Protein 8KC1 (pdb70)

Nearest PDB structures (foldseek):
  8kc1-assembly1_A-2  TM=1.012E+00  e=3.676E-17  synthetic construct
  7odr-assembly1_b  TM=6.666E-01  e=2.358E-02  Homo sapiens
  9g6k-assembly1_UE  TM=4.951E-01  e=1.933E-02  Toxoplasma gondii
  5xtb-assembly1_F  TM=4.628E-01  e=1.216E-02  Homo sapiens
  5gup-assembly1_P  TM=4.152E-01  e=8.294E-02  Sus scrofa

Solvent-accessible surface area: 5021 Å² total; per-residue (Å²): 102,37,23,49,2,27,1,36,1,47,51,83,28,64,117,85,0,59,98,21,2,76,81,11,63,140,147,93,36,87,34,18,96,12,140,38,55,55,45,103,201,23,69,64,111,45,0,29,0,48,0,99,7,145,120,52,64,85,21,89,15,98,22,176,53,2,93,77,1,2,57,51,0,40,63,37,7,93,163,76,76,126,158

Sequence (83 aa):
GKVVLDAVTHPSKIEEAEKLLEEYRERLGGGLEGRVIADPKADPNTGNVHLKTEDGFEVDSTGKDIKTSLDAALAALEWLEHH

Radius of gyration: 12.1 Å; Cα contacts (8 Å, |Δi|>4): 154; chains: 1; bounding box: 33×25×25 Å

B-factor: mean 47.97, std 12.87, range [27.2, 97.92]

Structure (mmCIF, N/CA/C/O backbone):
data_8KC1
#
_entry.id   8KC1
#
_cell.length_a   44.341
_cell.length_b   45.072
_cell.length_c   45.599
_cell.angle_alpha   90.00
_cell.angle_beta   90.00
_cell.angle_gamma   90.00
#
_symmetry.space_group_name_H-M   'P 2 2 21'
#
loop_
_entity.id
_entity.type
_entity.pdbx_description
1 polymer 'De novo design protein -NX5'
2 water water
#
loop_
_atom_site.group_PDB
_atom_site.id
_atom_site.type_symbol
_atom_site.label_atom_id
_atom_site.label_alt_id
_atom_site.label_comp_id
_atom_site.label_asym_id
_atom_site.label_entity_id
_atom_site.label_seq_id
_atom_site.pdbx_PDB_ins_code
_atom_site.Cartn_x
_atom_site.Cartn_y
_atom_site.Cartn_z
_atom_site.occupancy
_atom_site.B_iso_or_equiv
_atom_site.auth_seq_id
_atom_site.auth_comp_id
_atom_site.auth_asym_id
_atom_site.auth_atom_id
_atom_site.pdbx_PDB_model_num
ATOM 1 N N . GLY A 1 1 ? 26.317 16.589 -5.903 1.00 84.48 0 GLY A N 1
ATOM 2 C CA . GLY A 1 1 ? 26.716 15.204 -6.065 1.00 67.89 0 GLY A CA 1
ATOM 3 C C . GLY A 1 1 ? 25.547 14.248 -5.897 1.00 66.99 0 GLY A C 1
ATOM 4 O O . GLY A 1 1 ? 24.426 14.659 -5.598 1.00 65.90 0 GLY A O 1
ATOM 5 N N . LYS A 1 2 ? 25.810 12.958 -6.079 1.00 67.78 1 LYS A N 1
ATOM 6 C CA . LYS A 1 2 ? 24.789 11.942 -5.866 1.00 61.13 1 LYS A CA 1
ATOM 7 C C . LYS A 1 2 ? 24.589 11.716 -4.368 1.00 58.69 1 LYS A C 1
ATOM 8 O O . LYS A 1 2 ? 25.558 11.542 -3.618 1.00 57.78 1 LYS A O 1
ATOM 10 N N . VAL A 1 3 ? 23.332 11.734 -3.940 1.00 49.02 2 VAL A N 1
ATOM 11 C CA . VAL A 1 3 ? 22.950 11.345 -2.594 1.00 47.25 2 VAL A CA 1
ATOM 12 C C . VAL A 1 3 ? 21.895 10.260 -2.719 1.00 47.59 2 VAL A C 1
ATOM 13 O O . VAL A 1 3 ? 20.880 10.461 -3.401 1.00 52.97 2 VAL A O 1
ATOM 17 N N . VAL A 1 4 ? 22.137 9.113 -2.091 1.00 44.86 3 VAL A N 1
ATOM 18 C CA . VAL A 1 4 ? 21.189 8.005 -2.122 1.00 43.10 3 VAL A CA 1
ATOM 19 C C . VAL A 1 4 ? 20.410 8.121 -0.846 1.00 47.72 3 VAL A C 1
ATOM 20 O O . VAL A 1 4 ? 21.002 8.045 0.236 1.00 42.18 3 VAL A O 1
ATOM 24 N N . LEU A 1 5 ? 19.098 8.298 -0.977 1.00 38.67 4 LEU A N 1
ATOM 25 C CA . LEU A 1 5 ? 18.233 8.498 0.197 1.00 36.68 4 LEU A CA 1
ATOM 26 C C . LEU A 1 5 ? 17.228 7.353 0.317 1.00 45.37 4 LEU A C 1
ATOM 27 O O . LEU A 1 5 ? 16.723 6.915 -0.715 1.00 45.07 4 LEU A O 1
ATOM 32 N N . ASP A 1 6 ? 17.009 6.853 1.531 1.00 40.63 5 ASP A N 1
ATOM 33 C CA . ASP A 1 6 ? 16.006 5.830 1.792 1.00 33.69 5 ASP A CA 1
ATOM 34 C C . ASP A 1 6 ? 15.045 6.397 2.813 1.00 42.37 5 ASP A C 1
ATOM 35 O O . ASP A 1 6 ? 15.466 6.793 3.909 1.00 35.30 5 ASP A O 1
ATOM 40 N N . ALA A 1 7 ? 13.770 6.426 2.478 1.00 36.03 6 ALA A N 1
ATOM 41 C CA . ALA A 1 7 ? 12.751 6.701 3.479 1.00 36.93 6 ALA A CA 1
ATOM 42 C C . ALA A 1 7 ? 12.146 5.368 3.901 1.00 37.64 6 ALA A C 1
ATOM 43 O O . ALA A 1 7 ? 11.503 4.695 3.096 1.00 34.86 6 ALA A O 1
ATOM 45 N N . VAL A 1 8 ? 12.349 4.988 5.154 1.00 30.15 7 VAL A N 1
ATOM 46 C CA . VAL A 1 8 ? 11.880 3.718 5.683 1.00 31.28 7 VAL A CA 1
ATOM 47 C C . VAL A 1 8 ? 10.595 3.971 6.473 1.00 31.59 7 VAL A C 1
ATOM 48 O O . VAL A 1 8 ? 10.629 4.622 7.516 1.00 28.34 7 VAL A O 1
ATOM 52 N N . THR A 1 9 ? 9.478 3.410 6.046 1.00 33.36 8 THR A N 1
ATOM 53 C CA . THR A 1 9 ? 8.202 3.864 6.560 1.00 27.21 8 THR A CA 1
ATOM 54 C C . THR A 1 9 ? 7.305 2.651 6.763 1.00 33.04 8 THR A C 1
ATOM 55 O O . THR A 1 9 ? 7.397 1.649 6.041 1.00 32.55 8 THR A O 1
ATOM 59 N N . HIS A 1 10 ? 6.431 2.744 7.754 1.00 34.30 9 HIS A N 1
ATOM 60 C CA . HIS A 1 10 ? 5.323 1.801 7.809 1.00 31.55 9 HIS A CA 1
ATOM 61 C C . HIS A 1 10 ? 4.534 1.811 6.482 1.00 27.93 9 HIS A C 1
ATOM 62 O O . HIS A 1 10 ? 4.430 2.841 5.805 1.00 30.40 9 HIS A O 1
ATOM 69 N N . PRO A 1 11 ? 3.993 0.664 6.042 1.00 28.66 10 PRO A N 1
ATOM 70 C CA . PRO A 1 11 ? 3.332 0.649 4.720 1.00 29.55 10 PRO A CA 1
ATOM 71 C C . PRO A 1 11 ? 2.132 1.564 4.631 1.00 40.75 10 PRO A C 1
ATOM 72 O O . PRO A 1 11 ? 1.789 1.976 3.516 1.00 39.36 10 PRO A O 1
ATOM 76 N N . SER A 1 12 ? 1.526 1.965 5.763 1.00 36.28 11 SER A N 1
ATOM 77 C CA . SER A 1 12 ? 0.434 2.938 5.709 1.00 36.57 11 SER A CA 1
ATOM 78 C C . SER A 1 12 ? 0.878 4.313 5.230 1.00 38.76 11 SER A C 1
ATOM 79 O O . SER A 1 12 ? 0.049 5.097 4.775 1.00 38.02 11 SER A O 1
ATOM 82 N N . LYS A 1 13 ? 2.164 4.644 5.304 1.00 33.77 12 LYS A N 1
ATOM 83 C CA . LYS A 1 13 ? 2.597 5.995 5.024 1.00 35.25 12 LYS A CA 1
ATOM 84 C C . LYS A 1 13 ? 3.446 6.043 3.758 1.00 35.96 12 LYS A C 1
ATOM 85 O O . LYS A 1 13 ? 4.131 7.035 3.534 1.00 39.97 12 LYS A O 1
ATOM 91 N N . ILE A 1 14 ? 3.347 5.022 2.915 1.00 36.45 13 ILE A N 1
ATOM 92 C CA . ILE A 1 14 ? 4.112 4.969 1.638 1.00 38.60 13 ILE A CA 1
ATOM 93 C C . ILE A 1 14 ? 3.731 6.161 0.757 1.00 42.19 13 ILE A C 1
ATOM 94 O O . ILE A 1 14 ? 4.632 6.776 0.183 1.00 37.99 13 ILE A O 1
ATOM 99 N N . GLU A 1 15 ? 2.434 6.453 0.656 1.00 39.39 14 GLU A N 1
ATOM 100 C CA . GLU A 1 15 ? 2.015 7.593 -0.167 1.00 43.88 14 GLU A CA 1
ATOM 101 C C . GLU A 1 15 ? 2.642 8.882 0.318 1.00 43.02 14 GLU A C 1
ATOM 102 O O . GLU A 1 15 ? 3.198 9.648 -0.475 1.00 45.87 14 GLU A O 1
ATOM 108 N N . GLU A 1 16 ? 2.463 9.182 1.604 1.00 41.08 15 GLU A N 1
ATOM 109 C CA . GLU A 1 16 ? 3.127 10.310 2.238 1.00 40.69 15 GLU A CA 1
ATOM 110 C C . GLU A 1 16 ? 4.596 10.362 1.863 1.00 38.56 15 GLU A C 1
ATOM 111 O O . GLU A 1 16 ? 5.081 11.389 1.403 1.00 43.38 15 GLU A O 1
ATOM 117 N N . ALA A 1 17 ? 5.321 9.254 2.037 1.00 44.47 16 ALA A N 1
ATOM 118 C CA . ALA A 1 17 ? 6.764 9.294 1.792 1.00 34.14 16 ALA A CA 1
ATOM 119 C C . ALA A 1 17 ? 7.075 9.550 0.321 1.00 37.06 16 ALA A C 1
ATOM 120 O O . ALA A 1 17 ? 7.958 10.341 0.007 1.00 37.20 16 ALA A O 1
ATOM 122 N N . GLU A 1 18 ? 6.309 8.964 -0.605 1.00 40.28 17 GLU A N 1
ATOM 123 C CA . GLU A 1 18 ? 6.562 9.193 -2.024 1.00 35.13 17 GLU A CA 1
ATOM 124 C C . GLU A 1 18 ? 6.328 10.656 -2.414 1.00 38.36 17 GLU A C 1
ATOM 125 O O . GLU A 1 18 ? 7.104 11.234 -3.192 1.00 44.21 17 GLU A O 1
ATOM 131 N N . LYS A 1 19 ? 5.284 11.274 -1.877 1.00 45.29 18 LYS A N 1
ATOM 132 C CA . LYS A 1 19 ? 4.935 12.670 -2.250 1.00 48.13 18 LYS A CA 1
ATOM 133 C C . LYS A 1 19 ? 6.005 13.593 -1.679 1.00 48.72 18 LYS A C 1
ATOM 134 O O . LYS A 1 19 ? 6.352 14.579 -2.329 1.00 46.25 18 LYS A O 1
ATOM 140 N N . LEU A 1 20 ? 6.494 13.268 -0.492 1.00 47.40 19 LEU A N 1
ATOM 141 C CA . LEU A 1 20 ? 7.602 14.039 0.076 1.00 46.63 19 LEU A CA 1
ATOM 142 C C . LEU A 1 20 ? 8.877 13.888 -0.751 1.00 43.54 19 LEU A C 1
ATOM 143 O O . LEU A 1 20 ? 9.537 14.889 -1.071 1.00 50.47 19 LEU A O 1
ATOM 148 N N . LEU A 1 21 ? 9.255 12.650 -1.090 1.00 46.56 20 LEU A N 1
ATOM 149 C CA . LEU A 1 21 ? 10.406 12.444 -1.968 1.00 40.43 20 LEU A CA 1
ATOM 150 C C . LEU A 1 21 ? 10.253 13.204 -3.278 1.00 52.83 20 LEU A C 1
ATOM 151 O O . LEU A 1 21 ? 11.246 13.649 -3.856 1.00 54.04 20 LEU A O 1
ATOM 156 N N . GLU A 1 22 ? 9.015 13.339 -3.783 1.00 51.82 21 GLU A N 1
ATOM 157 C CA . GLU A 1 22 ? 8.786 14.075 -5.021 1.00 48.44 21 GLU A CA 1
ATOM 158 C C . GLU A 1 22 ? 9.121 15.556 -4.879 1.00 52.80 21 GLU A C 1
ATOM 159 O O . GLU A 1 22 ? 9.739 16.152 -5.772 1.00 56.46 21 GLU A O 1
ATOM 165 N N . GLU A 1 23 ? 8.660 16.194 -3.800 1.00 49.93 22 GLU A N 1
ATOM 166 C CA . GLU A 1 23 ? 9.035 17.588 -3.574 1.00 59.50 22 GLU A CA 1
ATOM 167 C C . GLU A 1 23 ? 10.539 17.755 -3.423 1.00 54.78 22 GLU A C 1
ATOM 168 O O . GLU A 1 23 ? 11.104 18.718 -3.951 1.00 64.31 22 GLU A O 1
ATOM 174 N N . TYR A 1 24 ? 11.212 16.850 -2.711 1.00 50.15 23 TYR A N 1
ATOM 175 C CA . TYR A 1 24 ? 12.651 17.047 -2.577 1.00 51.65 23 TYR A CA 1
ATOM 176 C C . TYR A 1 24 ? 13.377 16.707 -3.865 1.00 53.08 23 TYR A C 1
ATOM 177 O O . TYR A 1 24 ? 14.413 17.299 -4.153 1.00 58.39 23 TYR A O 1
ATOM 186 N N . ARG A 1 25 ? 12.848 15.796 -4.675 1.00 49.36 24 ARG A N 1
ATOM 187 C CA . ARG A 1 25 ? 13.487 15.558 -5.978 1.00 53.20 24 ARG A CA 1
ATOM 188 C C . ARG A 1 25 ? 13.472 16.812 -6.845 1.00 63.23 24 ARG A C 1
ATOM 189 O O . ARG A 1 25 ? 14.471 17.149 -7.502 1.00 64.96 24 ARG A O 1
ATOM 197 N N . GLU A 1 26 ? 12.336 17.512 -6.901 1.00 61.90 25 GLU A N 1
ATOM 198 C CA . GLU A 1 26 ? 12.260 18.632 -7.836 1.00 63.32 25 GLU A CA 1
ATOM 199 C C . GLU A 1 26 ? 12.897 19.890 -7.287 1.00 64.31 25 GLU A C 1
ATOM 200 O O . GLU A 1 26 ? 13.158 20.810 -8.064 1.00 68.32 25 GLU A O 1
ATOM 206 N N . ARG A 1 27 ? 13.087 19.970 -5.965 1.00 63.49 26 ARG A N 1
ATOM 207 C CA . ARG A 1 27 ? 13.908 21.028 -5.384 1.00 66.40 26 ARG A CA 1
ATOM 208 C C . ARG A 1 27 ? 15.403 20.716 -5.510 1.00 63.95 26 ARG A C 1
ATOM 209 O O . ARG A 1 27 ? 16.175 21.564 -5.971 1.00 67.71 26 ARG A O 1
ATOM 217 N N . LEU A 1 28 ? 15.833 19.511 -5.120 1.00 60.88 27 LEU A N 1
ATOM 218 C CA . LEU A 1 28 ? 17.254 19.180 -5.082 1.00 65.04 27 LEU A CA 1
ATOM 219 C C . LEU A 1 28 ? 17.808 18.663 -6.414 1.00 66.14 27 LEU A C 1
ATOM 220 O O . LEU A 1 28 ? 19.012 18.382 -6.496 1.00 71.62 27 LEU A O 1
ATOM 225 N N . GLY A 1 29 ? 16.969 18.493 -7.443 1.00 67.59 28 GLY A N 1
ATOM 226 C CA . GLY A 1 29 ? 17.441 18.090 -8.762 1.00 70.89 28 GLY A CA 1
ATOM 227 C C . GLY A 1 29 ? 17.680 16.598 -8.900 1.00 74.18 28 GLY A C 1
ATOM 228 O O . GLY A 1 29 ? 17.290 15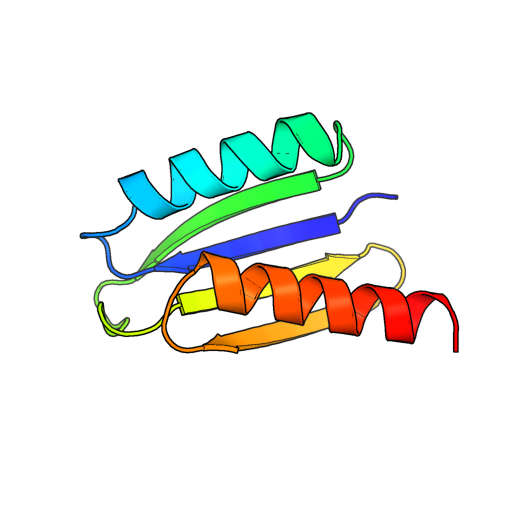.779 -8.061 1.00 75.89 28 GLY A O 1
ATOM 229 N N . GLY A 1 30 ? 18.360 16.246 -9.994 1.00 71.96 29 GLY A N 1
ATOM 230 C CA . GLY A 1 30 ? 18.558 14.859 -10.371 1.00 72.69 29 GLY A CA 1
ATOM 231 C C . GLY A 1 30 ? 19.651 14.115 -9.632 1.00 74.84 29 GLY A C 1
ATOM 232 O O . GLY A 1 30 ? 19.826 12.916 -9.875 1.00 73.63 29 GLY A O 1
ATOM 233 N N . GLY A 1 31 ? 20.398 14.784 -8.750 1.00 70.90 30 GLY A N 1
ATOM 234 C CA . GLY A 1 31 ? 21.372 14.070 -7.940 1.00 67.91 30 GLY A CA 1
ATOM 235 C C . GLY A 1 31 ? 20.733 13.204 -6.874 1.00 69.00 30 GLY A C 1
ATOM 236 O O . GLY A 1 31 ? 21.280 12.156 -6.507 1.00 65.77 30 GLY A O 1
ATOM 237 N N . LEU A 1 32 ? 19.564 13.619 -6.383 1.00 65.39 31 LEU A N 1
ATOM 238 C CA . LEU A 1 32 ? 18.846 12.928 -5.321 1.00 53.44 31 LEU A CA 1
ATOM 239 C C . LEU A 1 32 ? 18.225 11.642 -5.835 1.00 57.93 31 LEU A C 1
ATOM 240 O O . LEU A 1 32 ? 17.311 11.654 -6.682 1.00 54.97 31 LEU A O 1
ATOM 245 N N . GLU A 1 33 ? 18.684 10.524 -5.316 1.00 51.39 32 GLU A N 1
ATOM 246 C CA . GLU A 1 33 ? 18.085 9.257 -5.704 1.00 47.77 32 GLU A CA 1
ATOM 247 C C . GLU A 1 33 ? 17.451 8.685 -4.439 1.00 48.86 32 GLU A C 1
ATOM 248 O O . GLU A 1 33 ? 18.131 8.186 -3.533 1.00 48.56 32 GLU A O 1
ATOM 254 N N . GLY A 1 34 ? 16.138 8.852 -4.339 1.00 45.65 33 GLY A N 1
ATOM 255 C CA . GLY A 1 34 ? 15.408 8.492 -3.147 1.00 40.93 33 GLY A CA 1
ATOM 256 C C . GLY A 1 34 ? 14.524 7.296 -3.429 1.00 40.25 33 GLY A C 1
ATOM 257 O O . GLY A 1 34 ? 14.032 7.125 -4.545 1.00 41.76 33 GLY A O 1
ATOM 258 N N . ARG A 1 35 ? 14.356 6.449 -2.426 1.00 41.28 34 ARG A N 1
ATOM 259 C CA . ARG A 1 35 ? 13.386 5.371 -2.541 1.00 40.60 34 ARG A CA 1
ATOM 260 C C . ARG A 1 35 ? 12.676 5.151 -1.208 1.00 35.96 34 ARG A C 1
ATOM 261 O O . ARG A 1 35 ? 13.195 5.461 -0.128 1.00 35.28 34 ARG A O 1
ATOM 269 N N . VAL A 1 36 ? 11.466 4.615 -1.315 1.00 34.35 35 VAL A N 1
ATOM 270 C CA . VAL A 1 36 ? 10.626 4.297 -0.172 1.00 33.59 35 VAL A CA 1
ATOM 271 C C . VAL A 1 36 ? 10.785 2.820 0.165 1.00 32.41 35 VAL A C 1
ATOM 272 O O . VAL A 1 36 ? 10.623 1.947 -0.708 1.00 32.05 35 VAL A O 1
ATOM 276 N N . ILE A 1 37 ? 11.153 2.540 1.410 1.00 28.87 36 ILE A N 1
ATOM 277 C CA . ILE A 1 37 ? 11.189 1.182 1.934 1.00 28.98 36 ILE A CA 1
ATOM 278 C C . ILE A 1 37 ? 9.937 0.952 2.782 1.00 29.07 36 ILE A C 1
ATOM 279 O O . ILE A 1 37 ? 9.715 1.645 3.788 1.00 31.14 36 ILE A O 1
ATOM 284 N N . ALA A 1 38 ? 9.150 -0.073 2.422 1.00 29.77 37 ALA A N 1
ATOM 285 C CA . ALA A 1 38 ? 7.926 -0.440 3.136 1.00 29.63 37 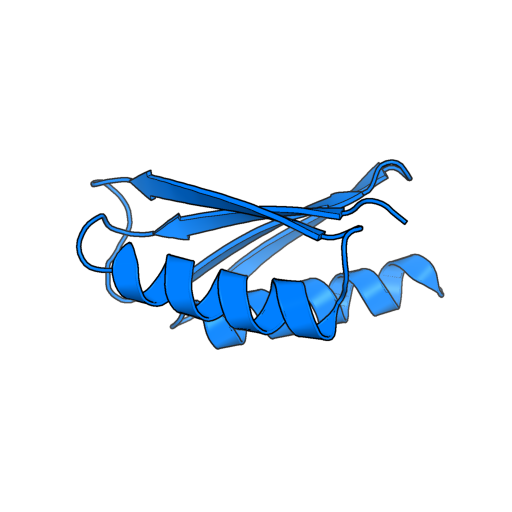ALA A CA 1
ATOM 286 C C . ALA A 1 38 ? 8.222 -1.518 4.186 1.00 30.00 37 ALA A C 1
ATOM 287 O O . ALA A 1 38 ? 8.522 -2.676 3.850 1.00 35.35 37 ALA A O 1
ATOM 289 N N . ASP A 1 39 ? 8.180 -1.122 5.460 1.00 35.52 38 ASP A N 1
ATOM 290 C CA . ASP A 1 39 ? 8.632 -1.937 6.590 1.00 31.37 38 ASP A CA 1
ATOM 291 C C . ASP A 1 39 ? 7.489 -2.138 7.554 1.00 36.07 38 ASP A C 1
ATOM 292 O O . ASP A 1 39 ? 7.192 -1.232 8.348 1.00 33.99 38 ASP A O 1
ATOM 297 N N . PRO A 1 40 ? 6.818 -3.291 7.548 1.00 31.61 39 PRO A N 1
ATOM 298 C CA . PRO A 1 40 ? 5.692 -3.474 8.471 1.00 38.42 39 PRO A CA 1
ATOM 299 C C . PRO A 1 40 ? 6.100 -3.473 9.937 1.00 41.49 39 PRO A C 1
ATOM 300 O O . PRO A 1 40 ? 5.228 -3.277 10.800 1.00 45.27 39 PRO A O 1
ATOM 304 N N . LYS A 1 41 ? 7.372 -3.683 10.254 1.00 36.66 40 LYS A N 1
ATOM 305 C CA . LYS A 1 41 ? 7.819 -3.556 11.636 1.00 43.22 40 LYS A CA 1
ATOM 306 C C . LYS A 1 41 ? 8.026 -2.106 12.053 1.00 44.40 40 LYS A C 1
ATOM 307 O O . LYS A 1 4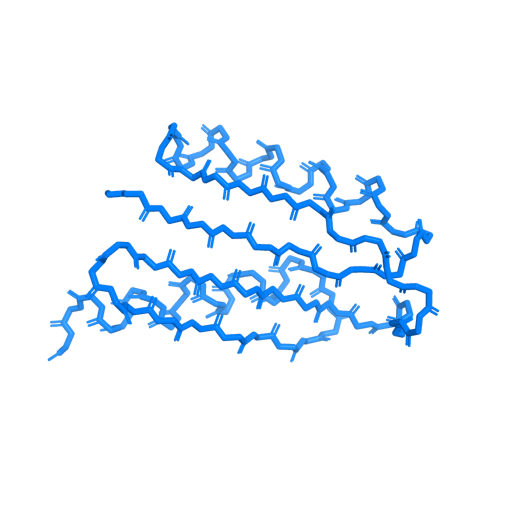1 ? 8.234 -1.858 13.240 1.00 40.29 40 LYS A O 1
ATOM 313 N N . ALA A 1 42 ? 7.956 -1.141 11.130 1.00 41.04 41 ALA A N 1
ATOM 314 C CA . ALA A 1 42 ? 8.204 0.262 11.470 1.00 42.83 41 ALA A CA 1
ATOM 315 C C . ALA A 1 42 ? 7.018 0.846 12.204 1.00 45.83 41 ALA A C 1
ATOM 316 O O . ALA A 1 42 ? 5.875 0.501 11.914 1.00 37.17 41 ALA A O 1
ATOM 318 N N . ASP A 1 43 ? 7.291 1.724 13.151 1.00 40.27 42 ASP A N 1
ATOM 319 C CA . ASP A 1 43 ? 6.209 2.405 13.891 1.00 40.35 42 ASP A CA 1
ATOM 320 C C . ASP A 1 43 ? 5.570 3.472 13.005 1.00 40.71 42 ASP A C 1
ATOM 321 O O . ASP A 1 43 ? 6.273 4.395 12.580 1.00 39.47 42 ASP A O 1
ATOM 326 N N . PRO A 1 44 ? 4.262 3.445 12.736 1.00 37.54 43 PRO A N 1
ATOM 327 C CA . PRO A 1 44 ? 3.686 4.535 11.930 1.00 32.07 43 PRO A CA 1
ATOM 328 C C . PRO A 1 44 ? 3.855 5.896 12.548 1.00 33.73 43 PRO A C 1
ATOM 329 O O . PRO A 1 44 ? 3.673 6.900 11.845 1.00 40.12 43 PRO A O 1
ATOM 333 N N . ASN A 1 45 ? 4.214 5.977 13.840 1.00 35.03 44 ASN A N 1
ATOM 334 C CA . ASN A 1 45 ? 4.373 7.237 14.553 1.00 37.41 44 ASN A CA 1
ATOM 335 C C . ASN A 1 45 ? 5.779 7.835 14.425 1.00 44.85 44 ASN A C 1
ATOM 336 O O . ASN A 1 45 ? 6.104 8.791 15.144 1.00 47.85 44 ASN A O 1
ATOM 341 N N . THR A 1 46 ? 6.652 7.256 13.613 1.00 42.39 45 THR A N 1
ATOM 342 C CA . THR A 1 46 ? 7.991 7.814 13.488 1.00 40.55 45 THR A CA 1
ATOM 343 C C . THR A 1 46 ? 8.358 7.864 12.017 1.00 36.85 45 THR A C 1
ATOM 344 O O . THR A 1 46 ? 7.785 7.152 11.177 1.00 37.60 45 THR A O 1
ATOM 348 N N . GLY A 1 47 ? 9.315 8.732 11.714 1.00 42.62 46 GLY A N 1
ATOM 349 C CA . GLY A 1 47 ? 9.931 8.802 10.403 1.00 37.72 46 GLY A CA 1
ATOM 350 C C . GLY A 1 47 ? 11.350 8.294 10.473 1.00 36.44 46 GLY A C 1
ATOM 351 O O . GLY A 1 47 ? 12.023 8.424 11.504 1.00 39.60 46 GLY A O 1
ATOM 352 N N . ASN A 1 48 ? 11.819 7.708 9.387 1.00 33.88 47 ASN A N 1
ATOM 353 C CA . ASN A 1 48 ? 13.232 7.338 9.382 1.00 31.30 47 ASN A CA 1
ATOM 354 C C . ASN A 1 48 ? 13.791 7.515 7.986 1.00 35.92 47 ASN A C 1
ATOM 355 O O . ASN A 1 48 ? 13.156 7.131 7.003 1.00 36.76 47 ASN A O 1
ATOM 360 N N . VAL A 1 49 ? 14.963 8.148 7.938 1.00 32.40 48 VAL A N 1
ATOM 361 C CA . VAL A 1 49 ? 15.621 8.458 6.648 1.00 27.30 48 VAL A CA 1
ATOM 362 C C . VAL A 1 49 ? 17.092 8.088 6.772 1.00 33.65 48 VAL A C 1
ATOM 363 O O . VAL A 1 49 ? 17.664 8.284 7.848 1.00 35.12 48 VAL A O 1
ATOM 367 N N . HIS A 1 50 ? 17.650 7.539 5.713 1.00 34.65 49 HIS A N 1
ATOM 368 C CA . HIS A 1 50 ? 19.064 7.217 5.680 1.00 33.55 49 HIS A CA 1
ATOM 369 C C . HIS A 1 50 ? 19.608 7.809 4.408 1.00 32.55 49 HIS A C 1
ATOM 370 O O . HIS A 1 50 ? 19.000 7.665 3.341 1.00 35.56 49 HIS A O 1
ATOM 377 N N . LEU A 1 51 ? 20.724 8.488 4.501 1.00 33.87 50 LEU A N 1
ATOM 378 C CA . LEU A 1 51 ? 21.303 8.968 3.268 1.00 32.88 50 LEU A CA 1
ATOM 379 C C . LEU A 1 51 ? 22.777 8.640 3.217 1.00 37.76 50 LEU A C 1
ATOM 380 O O . LEU A 1 51 ? 23.436 8.476 4.239 1.00 32.09 50 LEU A O 1
ATOM 385 N N . LYS A 1 52 ? 23.279 8.539 1.996 1.00 37.90 51 LYS A N 1
ATOM 386 C CA . LYS A 1 52 ? 24.643 8.130 1.766 1.00 34.42 51 LYS A CA 1
ATOM 387 C C . LYS A 1 52 ? 25.111 8.863 0.537 1.00 39.84 51 LYS A C 1
ATOM 388 O O . LYS A 1 52 ? 24.393 8.910 -0.470 1.00 36.00 51 LYS A O 1
ATOM 394 N N . THR A 1 53 ? 26.285 9.460 0.620 1.00 36.79 52 THR A N 1
ATOM 395 C CA . THR A 1 53 ? 26.856 10.065 -0.570 1.00 44.62 52 THR A CA 1
ATOM 396 C C . THR A 1 53 ? 27.947 9.163 -1.106 1.00 46.54 52 THR A C 1
ATOM 397 O O . THR A 1 53 ? 28.448 8.272 -0.412 1.00 44.67 52 THR A O 1
ATOM 401 N N . GLU A 1 54 ? 28.325 9.413 -2.356 1.00 53.97 53 GLU A N 1
ATOM 402 C CA . GLU A 1 54 ? 29.439 8.664 -2.919 1.00 56.67 53 GLU A CA 1
ATOM 403 C C . GLU A 1 54 ? 30.770 9.068 -2.310 1.00 58.82 53 GLU A C 1
ATOM 404 O O . GLU A 1 54 ? 31.757 8.337 -2.476 1.00 64.97 53 GLU A O 1
ATOM 410 N N . ASP A 1 55 ? 3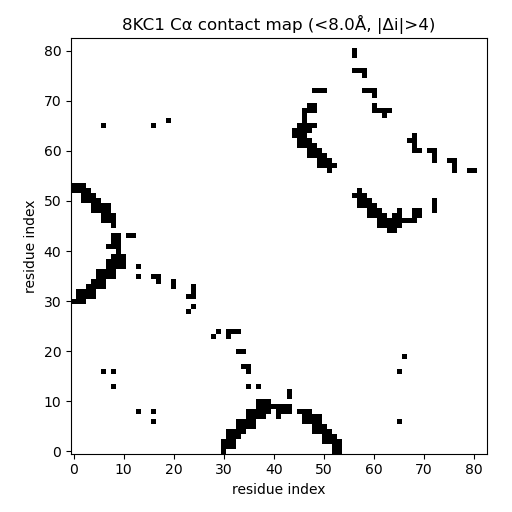0.806 10.202 -1.613 1.00 49.38 54 ASP A N 1
ATOM 411 C CA . ASP A 1 55 ? 31.950 10.666 -0.837 1.00 59.43 54 ASP A CA 1
ATOM 412 C C . ASP A 1 55 ? 32.137 9.904 0.473 1.00 57.61 54 ASP A C 1
ATOM 413 O O . ASP A 1 55 ? 33.156 10.100 1.146 1.00 61.66 54 ASP A O 1
ATOM 418 N N . GLY A 1 56 ? 31.162 9.102 0.882 1.00 48.80 55 GLY A N 1
ATOM 419 C CA . GLY A 1 56 ? 31.270 8.297 2.073 1.00 51.81 55 GLY A CA 1
ATOM 420 C C . GLY A 1 56 ? 30.553 8.868 3.271 1.00 50.22 55 GLY A C 1
ATOM 421 O O . GLY A 1 56 ? 30.574 8.248 4.351 1.00 49.01 55 GLY A O 1
ATOM 422 N N . PHE A 1 57 ? 29.941 10.036 3.142 1.00 39.08 56 PHE A N 1
ATOM 423 C CA . PHE A 1 57 ? 29.139 10.528 4.262 1.00 35.34 56 PHE A CA 1
ATOM 424 C C . PHE A 1 57 ? 27.849 9.726 4.362 1.00 38.64 56 PHE A C 1
ATOM 425 O O . PHE A 1 57 ? 27.188 9.462 3.348 1.00 35.92 56 PHE A O 1
ATOM 433 N N . GLU A 1 58 ? 27.472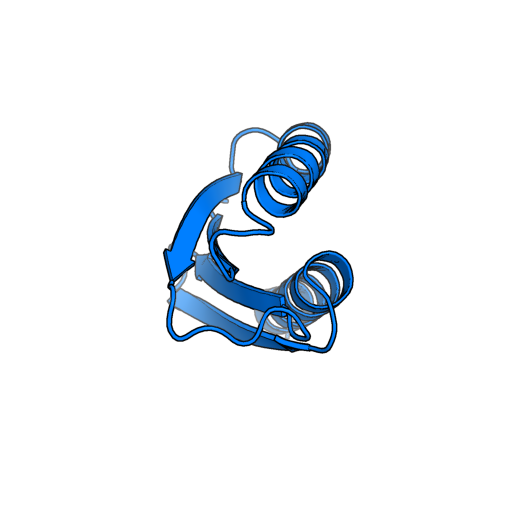 9.384 5.591 1.00 38.95 57 GLU A N 1
ATOM 434 C CA . GLU A 1 58 ? 26.232 8.678 5.863 1.00 31.28 57 GLU A CA 1
ATOM 435 C C . GLU A 1 58 ? 25.538 9.265 7.095 1.00 29.17 57 GLU A C 1
ATOM 436 O O . GLU A 1 58 ? 26.158 9.561 8.123 1.00 31.35 57 GLU A O 1
ATOM 442 N N . VAL A 1 59 ? 24.221 9.379 7.020 1.00 30.00 58 VAL A N 1
ATOM 443 C CA . VAL A 1 59 ? 23.396 9.826 8.141 1.00 33.34 58 VAL A CA 1
ATOM 444 C C . VAL A 1 59 ? 22.147 8.959 8.201 1.00 29.46 58 VAL A C 1
ATOM 445 O O . VAL A 1 59 ? 21.496 8.724 7.170 1.00 31.55 58 VAL A O 1
ATOM 449 N N . ASP A 1 60 ? 21.810 8.512 9.395 1.00 30.07 59 ASP A N 1
ATOM 450 C CA . ASP A 1 60 ? 20.533 7.881 9.663 1.00 27.20 59 ASP A CA 1
ATOM 451 C C . ASP A 1 60 ? 19.808 8.752 10.682 1.00 28.93 59 ASP A C 1
ATOM 452 O O . ASP A 1 60 ? 20.388 9.182 11.658 1.00 30.33 59 ASP A O 1
ATOM 457 N N . SER A 1 61 ? 18.533 9.023 10.462 1.00 33.93 60 SER A N 1
ATOM 458 C CA . SER A 1 61 ? 17.853 10.024 11.256 1.00 32.32 60 SER A CA 1
ATOM 459 C C . SER A 1 61 ? 16.446 9.507 11.507 1.00 32.57 60 SER A C 1
ATOM 460 O O . SER A 1 61 ? 15.735 9.231 10.532 1.00 32.81 60 SER A O 1
ATOM 463 N N . THR A 1 62 ? 16.103 9.355 12.779 1.00 35.78 61 THR A N 1
ATOM 464 C CA . THR A 1 62 ? 14.798 8.882 13.259 1.00 35.80 61 THR A CA 1
ATOM 465 C C . THR A 1 62 ? 14.141 9.987 14.077 1.00 37.55 61 THR A C 1
ATOM 466 O O . THR A 1 62 ? 14.662 10.390 15.133 1.00 35.77 61 THR A O 1
ATOM 470 N N . GLY A 1 63 ? 12.952 10.414 13.627 1.00 40.67 62 GLY A N 1
ATOM 471 C CA . GLY A 1 63 ? 12.210 11.474 14.269 1.00 41.06 62 GLY A CA 1
ATOM 472 C C . GLY A 1 63 ? 10.758 11.099 14.398 1.00 43.59 62 GLY A C 1
ATOM 473 O O . GLY A 1 63 ? 10.440 9.905 14.409 1.00 43.29 62 GLY A O 1
ATOM 474 N N . LYS A 1 64 ? 9.877 12.091 14.537 1.00 41.66 63 LYS A N 1
ATOM 475 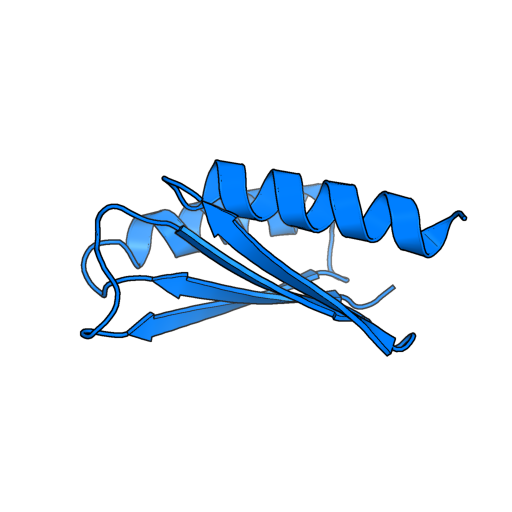C CA . LYS A 1 64 ? 8.464 11.820 14.745 1.00 45.40 63 LYS A CA 1
ATOM 476 C C . LYS A 1 64 ? 7.648 11.873 13.453 1.00 47.09 63 LYS A C 1
ATOM 477 O O . LYS A 1 64 ? 6.451 11.531 13.476 1.00 53.38 63 LYS A O 1
ATOM 483 N N . ASP A 1 65 ? 8.252 12.278 12.332 1.00 48.10 64 ASP A N 1
ATOM 484 C CA . ASP A 1 65 ? 7.593 12.235 11.029 1.00 53.33 64 ASP A CA 1
ATOM 485 C C . ASP A 1 65 ? 8.685 12.189 9.968 1.00 47.87 64 ASP A C 1
ATOM 486 O O . ASP A 1 65 ? 9.870 12.392 10.264 1.00 42.52 64 ASP A O 1
ATOM 491 N N . ILE A 1 66 ? 8.283 11.926 8.720 1.00 49.05 65 ILE A N 1
ATOM 492 C CA . ILE A 1 66 ? 9.281 11.745 7.660 1.00 42.24 65 ILE A CA 1
ATOM 493 C C . ILE A 1 66 ? 9.924 13.086 7.286 1.00 40.64 65 ILE A C 1
ATOM 494 O O . ILE A 1 66 ? 11.144 13.170 7.112 1.00 46.91 65 ILE A O 1
ATOM 499 N N . LYS A 1 67 ? 9.148 14.164 7.211 1.00 46.56 66 LYS A N 1
ATOM 500 C CA . LYS A 1 67 ? 9.711 15.467 6.765 1.00 38.06 66 LYS A CA 1
ATOM 501 C C . LYS A 1 67 ? 10.780 15.932 7.759 1.00 37.06 66 LYS A C 1
ATOM 502 O O . LYS A 1 67 ? 11.847 16.354 7.314 1.00 41.09 66 LYS A O 1
ATOM 508 N N . THR A 1 68 ? 10.467 15.890 9.049 1.00 37.15 67 THR A N 1
ATOM 509 C CA . THR A 1 68 ? 11.473 16.363 10.023 1.00 36.11 67 THR A CA 1
ATOM 510 C C . THR A 1 68 ? 12.723 15.505 10.006 1.00 40.83 67 THR A C 1
ATOM 511 O O . THR A 1 68 ? 13.849 16.022 10.126 1.00 40.55 67 THR A O 1
ATOM 515 N N . SER A 1 69 ? 12.548 14.186 9.922 1.00 40.17 68 SER A N 1
ATOM 516 C CA . SER A 1 69 ? 13.690 13.288 9.820 1.00 38.41 68 SER A CA 1
ATOM 517 C C . SER A 1 69 ? 14.578 13.696 8.654 1.00 41.82 68 SER A C 1
ATOM 518 O O . SER A 1 69 ? 15.793 13.798 8.787 1.00 37.82 68 SER A O 1
ATOM 521 N N . LEU A 1 70 ? 13.972 13.946 7.503 1.00 32.96 69 LEU A N 1
ATOM 522 C CA . LEU A 1 70 ? 14.744 14.226 6.299 1.00 32.76 69 LEU A CA 1
ATOM 523 C C . LEU A 1 70 ? 15.488 15.536 6.436 1.00 34.71 69 LEU A C 1
ATOM 524 O O . LEU A 1 70 ? 16.678 15.633 6.098 1.00 38.44 69 LEU A O 1
ATOM 529 N N . ASP A 1 71 ? 14.777 16.583 6.869 1.00 43.09 70 ASP A N 1
ATOM 530 C CA . ASP A 1 71 ? 15.397 17.899 7.005 1.00 39.41 70 ASP A CA 1
ATOM 531 C C . ASP A 1 71 ? 16.595 17.812 7.957 1.00 41.15 70 ASP A C 1
ATOM 532 O O . ASP A 1 71 ? 17.655 18.378 7.675 1.00 38.91 70 ASP A O 1
ATOM 537 N N . ALA A 1 72 ? 16.419 17.130 9.114 1.00 38.32 71 ALA A N 1
ATOM 538 C CA . ALA A 1 72 ? 17.514 16.922 10.062 1.00 39.74 71 ALA A CA 1
ATOM 539 C C . ALA A 1 72 ? 18.670 16.156 9.416 1.00 36.40 71 ALA A C 1
ATOM 540 O O . ALA A 1 72 ? 19.846 16.516 9.611 1.00 42.50 71 ALA A O 1
ATOM 542 N N . ALA A 1 73 ? 18.351 15.136 8.611 1.00 42.17 72 ALA A N 1
ATOM 543 C CA . ALA A 1 73 ? 19.385 14.344 7.940 1.00 32.99 72 ALA A CA 1
ATOM 544 C C . ALA A 1 73 ? 20.187 15.189 6.960 1.00 40.29 72 ALA A C 1
ATOM 545 O O . ALA A 1 73 ? 21.416 15.069 6.918 1.00 38.50 72 ALA A O 1
ATOM 547 N N . LEU A 1 74 ? 19.514 16.054 6.171 1.00 37.37 73 LEU A N 1
ATOM 548 C CA . LEU A 1 74 ? 20.221 16.961 5.254 1.00 33.27 73 LEU A CA 1
ATOM 549 C C . LEU A 1 74 ? 20.975 18.043 6.001 1.00 42.51 73 L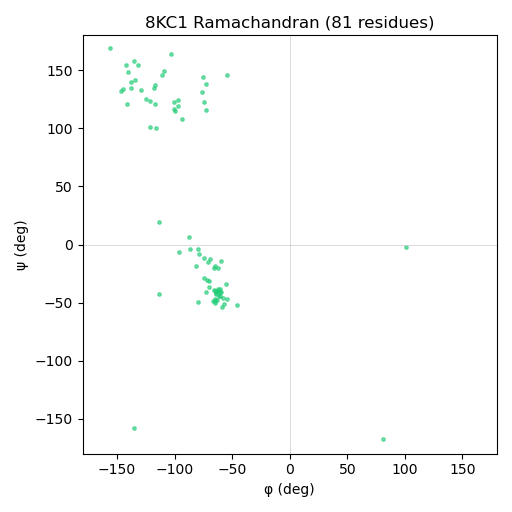EU A C 1
ATOM 550 O O . LEU A 1 74 ? 22.008 18.540 5.515 1.00 40.63 73 LEU A O 1
ATOM 555 N N . ALA A 1 75 ? 20.445 18.457 7.152 1.00 41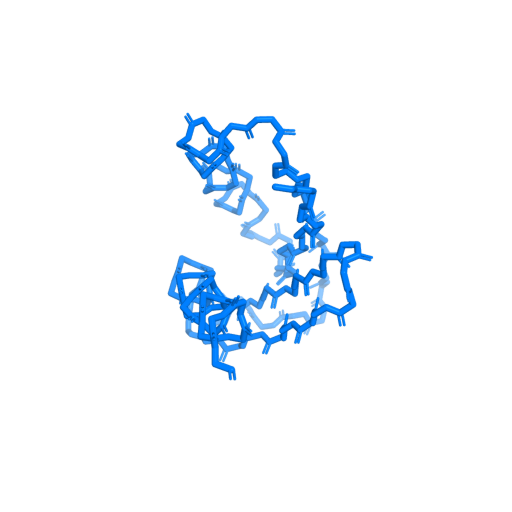.83 74 ALA A N 1
ATOM 556 C CA . ALA A 1 75 ? 21.171 19.349 8.056 1.00 42.78 74 ALA A CA 1
ATOM 557 C C . ALA A 1 75 ? 22.501 18.749 8.471 1.00 39.86 74 ALA A C 1
ATOM 558 O O . ALA A 1 75 ? 23.558 19.400 8.382 1.00 48.63 74 ALA A O 1
ATOM 560 N N . ALA A 1 76 ? 22.472 17.503 8.945 1.00 41.44 75 ALA A N 1
ATOM 561 C CA . ALA A 1 76 ? 23.717 16.841 9.320 1.00 41.99 75 ALA A CA 1
ATOM 562 C C . ALA A 1 76 ? 24.644 16.673 8.126 1.00 38.10 75 ALA A C 1
ATOM 563 O O . ALA A 1 76 ? 25.861 16.816 8.267 1.00 39.25 75 ALA A O 1
ATOM 565 N N . LEU A 1 77 ? 24.100 16.331 6.951 1.00 35.48 76 LEU A N 1
ATOM 566 C CA . LEU A 1 77 ? 24.949 16.165 5.757 1.00 39.73 76 LEU A CA 1
ATOM 567 C C . LEU A 1 77 ? 25.616 17.472 5.373 1.00 42.86 76 LEU A C 1
ATOM 568 O O . LEU A 1 77 ? 26.783 17.501 4.937 1.00 44.21 76 LEU A O 1
ATOM 573 N N . GLU A 1 78 ? 24.884 18.576 5.465 1.00 45.51 77 GLU A N 1
ATOM 574 C CA . GLU A 1 78 ? 25.493 19.897 5.172 1.00 50.28 77 GLU A CA 1
ATOM 575 C C . GLU A 1 78 ? 26.650 20.131 6.148 1.00 52.78 77 GLU A C 1
ATOM 576 O O . GLU A 1 78 ? 27.670 20.687 5.721 1.00 54.32 77 GLU A O 1
ATOM 582 N N . TRP A 1 79 ? 26.486 19.712 7.398 1.00 46.53 78 TRP A N 1
ATOM 583 C CA . TRP A 1 79 ? 27.570 19.968 8.372 1.00 45.50 78 TRP A CA 1
ATOM 584 C C . TRP A 1 79 ? 28.795 19.178 7.933 1.00 47.18 78 TRP A C 1
ATOM 585 O O . TRP A 1 79 ? 29.866 19.766 7.833 1.00 55.15 78 TRP A O 1
ATOM 596 N N . LEU A 1 80 ? 28.619 17.898 7.655 1.00 42.37 79 LEU A N 1
ATOM 597 C CA . LEU A 1 80 ? 29.763 17.029 7.307 1.00 46.02 79 LEU A CA 1
ATOM 598 C C . LEU A 1 80 ? 30.436 17.528 6.031 1.00 50.53 79 LEU A C 1
ATOM 599 O O . LEU A 1 80 ? 31.650 17.498 5.966 1.00 54.34 79 LEU A O 1
ATOM 604 N N . GLU A 1 81 ? 29.665 18.000 5.063 1.00 52.13 80 GLU A N 1
ATOM 605 C CA . GLU A 1 81 ? 30.255 18.388 3.759 1.00 53.84 80 GLU A CA 1
ATOM 606 C C . GLU A 1 81 ? 31.119 19.647 3.889 1.00 64.22 80 GLU A C 1
ATOM 607 O O . GLU A 1 81 ? 31.848 19.939 2.933 1.00 66.25 80 GLU A O 1
ATOM 613 N N . HIS A 1 82 ? 31.046 20.360 5.016 1.00 66.16 81 HIS A N 1
ATOM 614 C CA . HIS A 1 82 ? 31.779 21.610 5.191 1.00 61.35 81 HIS A CA 1
ATOM 615 C C . HIS A 1 82 ? 32.857 21.545 6.252 1.00 68.67 81 HIS A C 1
ATOM 616 O O . HIS A 1 82 ? 33.971 22.036 6.017 1.00 76.43 81 HIS A O 1
ATOM 623 N N . HIS A 1 83 ? 32.579 20.920 7.394 1.00 67.89 82 HIS A N 1
ATOM 624 C CA . HIS A 1 83 ? 33.536 20.959 8.489 1.00 68.26 82 HIS A CA 1
ATOM 625 C C . HIS A 1 83 ? 34.597 19.875 8.429 1.00 62.20 82 HIS A C 1
ATOM 626 O O . HIS A 1 83 ? 35.753 20.147 8.776 1.00 67.01 82 HIS A O 1
#

Foldseek 3Di:
DAKEKEKEAAQVCQVVVVVVLVVCCVVVDDSYHYDYHHDNVDDNQKIWMWMADPVGDIDIFIGRDNVVRVVVRVVVVVVVVPD

Secondary structure (DSSP, 8-state):
--EEEEEEE-GGGHHHHHHHHHHHHHHHGGGEEEEEEE-TTS-TT-EEEEEEETTS-EEEEEESSHHHHHHHHHHHHHHHHH-